Protein AF-A0A9Q1QY02-F1 (afdb_monomer)

Radius of gyration: 15.88 Å; Cα contacts (8 Å, |Δi|>4): 65; chains: 1; bounding box: 41×21×41 Å

pLDDT: mean 86.3, std 10.51, range [48.06, 95.94]

Structure (mmCIF, N/CA/C/O backbone):
data_AF-A0A9Q1QY02-F1
#
_entry.id   AF-A0A9Q1QY02-F1
#
loop_
_atom_site.group_PDB
_atom_site.id
_atom_site.type_symbol
_atom_site.label_atom_id
_atom_site.label_alt_id
_atom_site.label_comp_id
_atom_site.label_asym_id
_atom_site.label_entity_id
_atom_site.label_seq_id
_atom_site.pdbx_PDB_ins_code
_atom_site.Cartn_x
_atom_site.Cartn_y
_atom_site.Cartn_z
_atom_site.occupancy
_atom_site.B_iso_or_equiv
_atom_site.auth_seq_id
_atom_site.auth_comp_id
_atom_site.auth_asym_id
_atom_site.auth_atom_id
_atom_site.pdbx_PDB_model_num
ATOM 1 N N . MET A 1 1 ? -6.190 -12.765 -7.683 1.00 76.75 1 MET A N 1
ATOM 2 C CA . MET A 1 1 ? -7.077 -12.098 -6.705 1.00 76.75 1 MET A CA 1
ATOM 3 C C . MET A 1 1 ? -8.281 -11.586 -7.466 1.00 76.75 1 MET A C 1
ATOM 5 O O . MET A 1 1 ? -8.095 -11.163 -8.600 1.00 76.75 1 MET A O 1
ATOM 9 N N . GLN A 1 2 ? -9.484 -11.686 -6.903 1.00 91.62 2 GLN A N 1
ATOM 10 C CA . GLN A 1 2 ? -10.631 -10.977 -7.473 1.00 91.62 2 GLN A CA 1
ATOM 11 C C . GLN A 1 2 ? -10.526 -9.498 -7.094 1.00 91.62 2 GLN A C 1
ATOM 13 O O . GLN A 1 2 ? -10.067 -9.190 -5.995 1.00 91.62 2 GLN A O 1
ATOM 18 N N . VAL A 1 3 ? -10.878 -8.610 -8.020 1.00 93.06 3 VAL A N 1
ATOM 19 C CA . VAL A 1 3 ? -10.796 -7.154 -7.853 1.00 93.06 3 VAL A CA 1
ATOM 20 C C . VAL A 1 3 ? -12.158 -6.574 -8.204 1.00 93.06 3 VAL A C 1
ATOM 22 O O . VAL A 1 3 ? -12.769 -6.999 -9.183 1.00 93.06 3 VAL A O 1
ATOM 25 N N . GLU A 1 4 ? -12.620 -5.619 -7.406 1.00 92.88 4 GLU A N 1
ATOM 26 C CA . GLU A 1 4 ? -13.886 -4.921 -7.597 1.00 92.88 4 GLU A CA 1
ATOM 27 C C . GLU A 1 4 ? -13.654 -3.416 -7.432 1.00 92.88 4 GLU A C 1
ATOM 29 O O . GLU A 1 4 ? -13.033 -2.985 -6.461 1.00 92.88 4 GLU A O 1
ATOM 34 N N . GLU A 1 5 ? -14.154 -2.61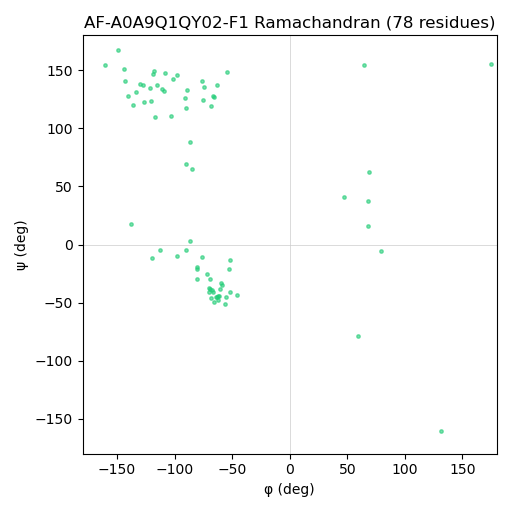8 -8.377 1.00 92.31 5 GLU A N 1
ATOM 35 C CA . GLU A 1 5 ? -14.250 -1.166 -8.239 1.00 92.31 5 GLU A CA 1
ATOM 36 C C . GLU A 1 5 ? -15.708 -0.818 -7.941 1.00 92.31 5 GLU A C 1
ATOM 38 O O . GLU A 1 5 ? -16.593 -0.983 -8.781 1.00 92.31 5 GLU A O 1
ATOM 43 N N . ARG A 1 6 ? -15.971 -0.370 -6.715 1.00 88.88 6 ARG A N 1
ATOM 44 C CA . ARG A 1 6 ? -17.307 0.028 -6.277 1.00 88.88 6 ARG A CA 1
ATOM 45 C C . ARG A 1 6 ? -17.234 1.125 -5.232 1.00 88.88 6 ARG A C 1
ATOM 47 O O . ARG A 1 6 ? -16.195 1.379 -4.628 1.00 88.88 6 ARG A O 1
ATOM 54 N N . HIS A 1 7 ? -18.379 1.742 -4.966 1.00 82.69 7 HIS A N 1
ATOM 55 C CA . HIS A 1 7 ? -18.513 2.628 -3.822 1.00 82.69 7 HIS A CA 1
ATOM 56 C C . HIS A 1 7 ? -18.438 1.820 -2.522 1.00 82.69 7 HIS A C 1
ATOM 58 O O . HIS A 1 7 ? -19.295 0.982 -2.242 1.00 82.69 7 HIS A O 1
ATOM 64 N N . VAL A 1 8 ? -17.448 2.137 -1.694 1.00 75.06 8 VAL A N 1
ATOM 65 C CA . VAL A 1 8 ? -17.378 1.716 -0.289 1.00 75.06 8 VAL A CA 1
ATOM 66 C C . VAL A 1 8 ? -18.192 2.725 0.532 1.00 75.06 8 VAL A C 1
ATOM 68 O O . VAL A 1 8 ? -17.657 3.561 1.256 1.00 75.06 8 VAL A O 1
ATOM 71 N N . SER A 1 9 ? -19.507 2.770 0.294 1.00 56.69 9 SER A N 1
ATOM 72 C CA . SER A 1 9 ? -20.420 3.765 0.884 1.00 56.69 9 SER A CA 1
ATOM 73 C C . SER A 1 9 ? -21.179 3.247 2.107 1.00 56.69 9 SER A C 1
ATOM 75 O O . SER A 1 9 ? -21.822 4.027 2.815 1.00 56.69 9 SER A O 1
ATOM 77 N N . VAL A 1 10 ? -21.112 1.946 2.392 1.00 48.06 10 VAL A N 1
ATOM 78 C CA . VAL A 1 10 ? -21.938 1.302 3.417 1.00 48.06 10 VAL A CA 1
ATOM 79 C C . VAL A 1 10 ? -21.227 1.341 4.769 1.00 48.06 10 VAL A C 1
ATOM 81 O O . VAL A 1 10 ? -20.836 0.323 5.318 1.00 48.06 10 VAL A O 1
ATOM 84 N N . ARG A 1 11 ? -21.126 2.559 5.319 1.00 57.47 11 ARG A N 1
ATOM 85 C CA . ARG A 1 11 ? -20.659 2.875 6.680 1.00 57.47 11 ARG A CA 1
ATOM 86 C C . ARG A 1 11 ? -19.192 2.510 6.926 1.00 57.47 11 ARG A C 1
ATOM 88 O O . ARG A 1 11 ? -18.609 1.632 6.310 1.00 57.47 11 ARG A O 1
ATOM 95 N N . VAL A 1 12 ? -18.581 3.204 7.880 1.00 63.88 12 VAL A N 1
ATOM 96 C CA . VAL A 1 12 ? -17.238 2.855 8.369 1.00 63.88 12 VAL A CA 1
ATOM 97 C C . VAL A 1 12 ? -17.162 1.384 8.796 1.00 63.88 12 VAL A C 1
ATOM 99 O O . VAL A 1 12 ? -16.077 0.827 8.776 1.00 63.88 12 VAL A O 1
ATOM 102 N N . ASP A 1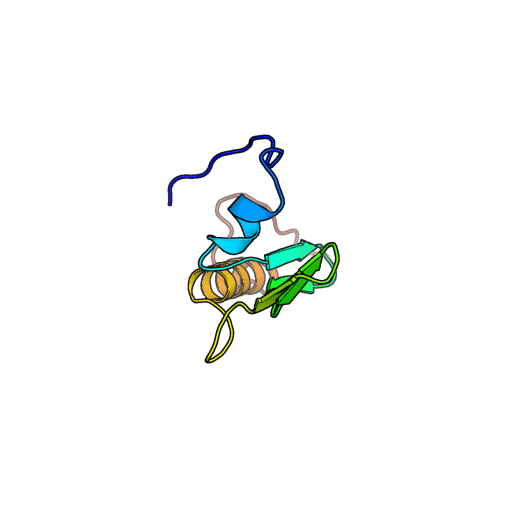 13 ? -18.303 0.757 9.087 1.00 69.62 13 ASP A N 1
ATOM 103 C CA . ASP A 1 13 ? -18.484 -0.665 9.381 1.00 69.62 13 ASP A CA 1
ATOM 104 C C . ASP A 1 13 ? -17.747 -1.600 8.404 1.00 69.62 13 ASP A C 1
ATOM 106 O O . ASP A 1 13 ? -17.049 -2.497 8.857 1.00 69.62 13 ASP A O 1
ATOM 110 N N . GLU A 1 14 ? -17.782 -1.344 7.091 1.00 74.56 14 GLU A N 1
ATOM 111 C CA . GLU A 1 14 ? -17.072 -2.194 6.118 1.00 74.56 14 GLU A CA 1
ATOM 112 C C . GLU A 1 14 ? -15.540 -2.064 6.216 1.00 74.56 14 GLU A C 1
ATOM 114 O O . GLU A 1 14 ? -14.812 -3.023 5.972 1.00 74.56 14 GLU A O 1
ATOM 119 N N . LEU A 1 15 ? -15.038 -0.894 6.632 1.00 76.06 15 LEU A N 1
ATOM 120 C CA . LEU A 1 15 ? -13.625 -0.739 6.987 1.00 76.06 15 LEU A CA 1
ATOM 121 C C . LEU A 1 15 ? -13.317 -1.492 8.285 1.00 76.06 15 LEU A C 1
ATOM 123 O O . LEU A 1 15 ? -12.257 -2.096 8.371 1.00 76.06 15 LEU A O 1
ATOM 127 N N . LEU A 1 16 ? -14.232 -1.495 9.267 1.00 74.31 16 LEU A N 1
ATOM 128 C CA . LEU A 1 16 ? -14.024 -2.198 10.543 1.00 74.31 16 LEU A CA 1
ATOM 129 C C . LEU A 1 16 ? -13.809 -3.710 10.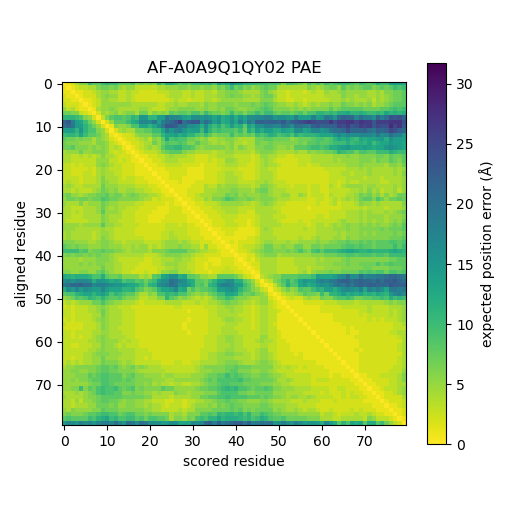343 1.00 74.31 16 LEU A C 1
ATOM 131 O O . LEU A 1 16 ? -13.055 -4.302 11.112 1.00 74.31 16 LEU A O 1
ATOM 135 N N . ASP A 1 17 ? -14.453 -4.301 9.334 1.00 81.31 17 ASP A N 1
ATOM 136 C CA . ASP A 1 17 ? -14.404 -5.740 9.039 1.00 81.31 17 ASP A CA 1
ATOM 137 C C . ASP A 1 17 ? -13.263 -6.140 8.081 1.00 81.31 17 ASP A C 1
ATOM 139 O O . ASP A 1 17 ? -13.069 -7.325 7.808 1.00 81.31 17 ASP A O 1
ATOM 143 N N . ALA A 1 18 ? -12.502 -5.180 7.547 1.00 86.31 18 ALA A N 1
ATOM 144 C CA . ALA A 1 18 ? -11.424 -5.465 6.605 1.00 86.31 18 ALA A CA 1
ATOM 145 C C . ALA A 1 18 ? -10.184 -6.064 7.296 1.00 86.31 18 ALA A C 1
ATOM 147 O O . ALA A 1 18 ? -9.698 -5.539 8.298 1.00 86.31 18 ALA A O 1
ATOM 148 N N . ASP A 1 19 ? -9.602 -7.107 6.693 1.00 87.50 19 ASP A N 1
ATOM 149 C CA . ASP A 1 19 ? -8.355 -7.723 7.176 1.00 87.50 19 ASP A CA 1
ATOM 150 C C . ASP A 1 19 ? -7.141 -6.783 7.032 1.00 87.50 19 ASP A C 1
ATOM 152 O O . ASP A 1 19 ? -6.257 -6.729 7.890 1.00 87.50 19 ASP A O 1
ATOM 156 N N . GLU A 1 20 ? -7.081 -6.042 5.921 1.00 89.38 20 GLU A N 1
ATOM 157 C CA . GLU A 1 20 ? -6.014 -5.098 5.593 1.00 89.38 20 GLU A CA 1
ATOM 158 C C . GLU A 1 20 ? -6.587 -3.868 4.886 1.00 89.38 20 GLU A C 1
ATOM 160 O O . GLU A 1 20 ? -7.433 -3.980 3.999 1.00 89.38 20 GLU A O 1
ATOM 165 N N . VAL A 1 21 ? -6.054 -2.691 5.216 1.00 90.00 21 VAL A N 1
ATOM 166 C CA . VAL A 1 21 ? -6.326 -1.440 4.503 1.00 90.00 21 VAL A CA 1
ATOM 167 C C . VAL A 1 21 ? -4.991 -0.779 4.178 1.00 90.00 21 VAL A C 1
ATOM 169 O O . VAL A 1 21 ? -4.079 -0.758 5.005 1.00 90.00 21 VAL A O 1
ATOM 172 N N . PHE A 1 22 ? -4.852 -0.231 2.973 1.00 91.50 22 PHE A N 1
ATOM 173 C CA . PHE A 1 22 ? -3.652 0.485 2.551 1.00 91.50 22 PHE A CA 1
ATOM 174 C C . PHE A 1 22 ? -4.005 1.665 1.646 1.00 91.50 22 PHE A C 1
ATOM 176 O O . PHE A 1 22 ? -4.993 1.645 0.915 1.00 91.50 22 PHE A O 1
ATOM 183 N N . CYS A 1 23 ? -3.166 2.692 1.683 1.00 92.25 23 CYS A N 1
ATOM 184 C CA . CYS A 1 23 ? -3.209 3.823 0.768 1.00 92.25 23 CYS A CA 1
ATOM 185 C C . CYS A 1 23 ? -2.188 3.615 -0.352 1.00 92.25 23 CYS A C 1
ATOM 187 O O . CYS A 1 23 ? -1.099 3.094 -0.118 1.00 92.25 23 CYS A O 1
ATOM 189 N N . THR A 1 24 ? -2.498 4.080 -1.556 1.00 94.31 24 THR A N 1
ATOM 190 C CA . THR A 1 24 ? -1.569 4.057 -2.693 1.00 94.31 24 THR A CA 1
ATOM 191 C C . THR A 1 24 ? -1.289 5.467 -3.181 1.00 94.31 24 THR A C 1
ATOM 193 O O . THR A 1 24 ? -2.171 6.323 -3.157 1.00 94.31 24 THR A O 1
ATOM 196 N N . GLY A 1 25 ? -0.082 5.717 -3.673 1.00 93.81 25 GLY A N 1
ATOM 197 C CA . GLY A 1 25 ? 0.264 6.998 -4.284 1.00 93.81 25 GLY A CA 1
ATOM 198 C C . GLY A 1 25 ? 1.736 7.058 -4.649 1.00 93.81 25 GLY A C 1
ATOM 199 O O . GLY A 1 25 ? 2.543 6.372 -4.037 1.00 93.81 25 GLY A O 1
ATOM 200 N N . THR A 1 26 ? 2.109 7.888 -5.621 1.00 92.88 26 THR A N 1
ATOM 201 C CA . THR A 1 26 ? 3.469 7.910 -6.192 1.00 92.88 26 THR A CA 1
ATOM 202 C C . THR A 1 26 ? 4.576 8.025 -5.142 1.00 92.88 26 THR A C 1
ATOM 204 O O . THR A 1 26 ? 5.584 7.337 -5.240 1.00 92.88 26 THR A O 1
ATOM 207 N N . ALA A 1 27 ? 4.376 8.850 -4.112 1.00 90.94 27 ALA A N 1
ATOM 208 C CA . ALA A 1 27 ? 5.375 9.070 -3.067 1.00 90.94 27 ALA A CA 1
ATOM 209 C C . ALA A 1 27 ? 5.551 7.882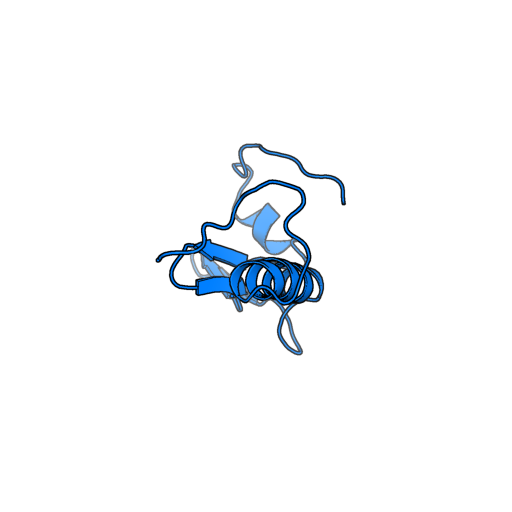 -2.105 1.00 90.94 27 ALA A C 1
ATOM 211 O O . ALA A 1 27 ? 6.603 7.751 -1.488 1.00 90.94 27 ALA A O 1
ATOM 212 N N . VAL A 1 28 ? 4.523 7.046 -1.940 1.00 87.19 28 VAL A N 1
ATOM 213 C CA . VAL A 1 28 ? 4.491 5.988 -0.912 1.00 87.19 28 VAL A CA 1
ATOM 214 C C . VAL A 1 28 ? 4.358 4.584 -1.490 1.00 87.19 28 VAL A C 1
ATOM 216 O O . VAL A 1 28 ? 4.543 3.609 -0.770 1.00 87.19 28 VAL A O 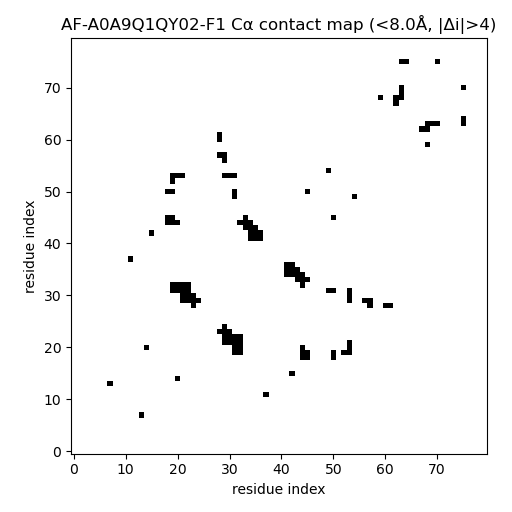1
ATOM 219 N N . VAL A 1 29 ? 4.050 4.481 -2.783 1.00 92.12 29 VAL A N 1
ATOM 220 C CA . VAL A 1 29 ? 3.715 3.262 -3.523 1.00 92.12 29 VAL A CA 1
ATOM 221 C C . VAL A 1 29 ? 2.493 2.563 -2.920 1.00 92.12 29 VAL A C 1
ATOM 223 O O . VAL A 1 29 ? 1.380 2.739 -3.414 1.00 92.12 29 VAL A O 1
ATOM 226 N N . VAL A 1 30 ? 2.696 1.844 -1.816 1.00 92.38 30 VAL A N 1
ATOM 227 C CA . VAL A 1 30 ? 1.676 1.216 -0.974 1.00 92.38 30 VAL A CA 1
ATOM 228 C C . VAL A 1 30 ? 2.038 1.492 0.487 1.00 92.38 30 VAL A C 1
ATOM 230 O O . VAL A 1 30 ? 3.102 1.092 0.955 1.00 92.38 30 VAL A O 1
ATOM 233 N N . SER A 1 31 ? 1.144 2.155 1.216 1.00 90.69 31 SER A N 1
ATOM 234 C CA . SER A 1 31 ? 1.298 2.502 2.629 1.00 90.69 31 SER A CA 1
ATOM 235 C C . SER A 1 31 ? 0.212 1.811 3.464 1.00 90.69 31 SER A C 1
ATOM 237 O O . SER A 1 31 ? -0.960 2.171 3.341 1.00 90.69 31 SER A O 1
ATOM 239 N N . PRO A 1 32 ? 0.559 0.810 4.292 1.00 90.19 32 PRO A N 1
ATOM 240 C CA . PRO A 1 32 ? -0.399 0.118 5.152 1.00 90.19 32 PRO A CA 1
ATOM 241 C C . PRO A 1 32 ? -1.016 1.061 6.191 1.00 90.19 32 PRO A C 1
ATOM 243 O O . PRO A 1 32 ? -0.313 1.851 6.824 1.00 90.19 32 PRO A O 1
ATOM 246 N N . VAL A 1 33 ? -2.324 0.953 6.407 1.00 89.75 33 VAL A N 1
ATOM 247 C CA . VAL A 1 33 ? -3.047 1.717 7.428 1.00 89.75 33 VAL A CA 1
ATOM 248 C C . VAL A 1 33 ? -3.041 0.929 8.732 1.00 89.75 33 VAL A C 1
ATOM 250 O O . VAL A 1 33 ? -3.597 -0.157 8.802 1.00 89.75 33 VAL A O 1
ATOM 253 N N . GLY A 1 34 ? -2.435 1.484 9.785 1.00 88.25 34 GLY A N 1
ATOM 254 C CA . GLY A 1 34 ? -2.390 0.826 11.099 1.00 88.25 34 GLY A CA 1
ATOM 255 C C . GLY A 1 34 ? -3.670 0.989 11.924 1.00 88.25 34 GLY A C 1
ATOM 256 O O . GLY A 1 34 ? -4.009 0.126 12.724 1.00 88.25 34 GLY A O 1
ATOM 257 N N . SER A 1 35 ? -4.408 2.090 11.758 1.00 88.81 35 SER A N 1
ATOM 258 C CA . SER A 1 35 ? -5.708 2.269 12.416 1.00 88.81 35 SER A CA 1
ATOM 259 C C . SER A 1 35 ? -6.553 3.336 11.730 1.00 88.81 35 SER A C 1
ATOM 261 O O . SER A 1 35 ? -6.019 4.269 11.131 1.00 88.81 35 SER A O 1
ATOM 263 N N . ILE A 1 36 ? -7.872 3.225 11.871 1.00 87.75 36 ILE A N 1
ATOM 264 C CA . ILE A 1 36 ? -8.846 4.240 11.464 1.00 87.75 36 ILE A CA 1
ATOM 265 C C . ILE A 1 36 ? -9.652 4.639 12.695 1.00 87.75 36 ILE A C 1
ATOM 267 O O . ILE A 1 36 ? -10.075 3.794 13.481 1.00 87.75 36 ILE A O 1
ATOM 271 N N . THR A 1 37 ? -9.843 5.944 12.893 1.00 87.88 37 THR A N 1
ATOM 272 C CA . THR A 1 37 ? -10.676 6.484 13.975 1.00 87.88 37 THR A CA 1
ATOM 273 C C . THR A 1 37 ? -11.797 7.324 13.380 1.00 87.88 37 THR A C 1
ATOM 275 O O . THR A 1 37 ? -11.533 8.281 12.658 1.00 87.88 37 THR A O 1
ATOM 278 N N . HIS A 1 38 ? -13.043 6.984 13.699 1.00 85.31 38 HIS A N 1
ATOM 279 C CA . HIS A 1 38 ? -14.229 7.678 13.210 1.00 85.31 38 HIS A CA 1
ATOM 280 C C . HIS A 1 38 ? -15.277 7.805 14.317 1.00 85.31 38 HIS A C 1
ATOM 282 O O . HIS A 1 38 ? -15.647 6.814 14.944 1.00 85.31 38 HIS A O 1
ATOM 288 N N . LEU A 1 39 ? -15.761 9.030 14.562 1.00 86.94 39 LEU A N 1
ATOM 289 C CA . LEU A 1 39 ? -16.763 9.339 15.598 1.00 86.94 39 LEU A CA 1
ATOM 290 C C . LEU A 1 39 ? -16.440 8.708 16.971 1.00 86.94 39 LEU A C 1
ATOM 292 O O . LEU A 1 39 ? -17.311 8.167 17.646 1.00 86.94 39 LEU A O 1
ATOM 296 N N . GLY A 1 40 ? -15.163 8.731 17.364 1.00 85.38 40 GLY A N 1
ATOM 297 C CA . GLY A 1 40 ? -14.691 8.169 18.635 1.00 85.38 40 GLY A CA 1
ATOM 298 C C . GLY A 1 40 ? -14.505 6.646 18.655 1.00 85.38 40 GLY A C 1
ATOM 299 O O . GLY A 1 40 ? -13.966 6.128 19.629 1.00 85.38 40 GLY A O 1
ATOM 300 N N . LYS A 1 41 ? -14.875 5.922 17.592 1.00 83.81 41 LYS A N 1
ATOM 301 C CA . LYS A 1 41 ? -14.570 4.493 17.433 1.00 83.81 41 LYS A CA 1
ATOM 302 C C . LYS A 1 41 ? -13.245 4.326 16.697 1.00 83.81 41 LYS A C 1
ATOM 304 O O . LYS A 1 41 ? -13.077 4.875 15.610 1.00 83.81 41 LYS A O 1
ATOM 309 N N . ARG A 1 42 ? -12.312 3.573 17.281 1.00 86.12 42 ARG A N 1
ATOM 310 C CA . ARG A 1 42 ? -11.030 3.217 16.660 1.00 86.12 42 ARG A CA 1
ATOM 311 C C . ARG A 1 42 ? -11.023 1.737 16.298 1.00 86.12 42 ARG A C 1
ATOM 313 O O . ARG A 1 42 ? -11.323 0.910 17.153 1.00 86.12 42 ARG A O 1
ATOM 320 N N . VAL A 1 43 ? -10.612 1.435 15.073 1.00 86.19 43 VAL A N 1
ATOM 321 C CA . VAL A 1 43 ? -10.211 0.091 14.649 1.00 86.19 43 VAL A CA 1
ATOM 322 C C . VAL A 1 43 ? -8.743 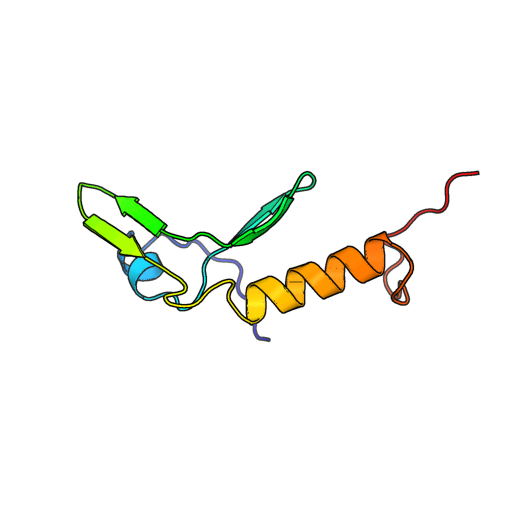0.099 14.291 1.00 86.19 43 VAL A C 1
ATOM 324 O O . VAL A 1 43 ? -8.252 1.043 13.674 1.00 86.19 43 VAL A O 1
ATOM 327 N N . THR A 1 44 ? -8.057 -0.946 14.727 1.00 87.62 44 THR A N 1
ATOM 328 C CA . THR A 1 44 ? -6.635 -1.172 14.498 1.00 87.62 44 THR A CA 1
ATOM 329 C C . THR A 1 44 ? -6.499 -2.356 13.554 1.00 87.62 44 THR A C 1
ATOM 331 O O . THR A 1 44 ? -7.142 -3.380 13.767 1.00 87.62 44 THR A O 1
ATOM 334 N N . TYR A 1 45 ? -5.652 -2.213 12.542 1.00 85.62 45 TYR A N 1
ATOM 335 C CA . TYR A 1 45 ? -5.328 -3.262 11.583 1.00 85.62 45 TYR A CA 1
ATOM 336 C C . TYR A 1 45 ? -3.902 -3.743 11.838 1.00 85.62 45 TYR A C 1
ATOM 338 O O . TYR A 1 45 ? -3.039 -2.960 12.237 1.00 85.62 45 TYR A O 1
ATOM 346 N N . GLY A 1 46 ? -3.642 -5.025 11.582 1.00 71.69 46 GLY A N 1
ATOM 347 C CA . GLY A 1 46 ? -2.284 -5.564 11.634 1.00 71.69 46 GLY A CA 1
ATOM 348 C C . GLY A 1 46 ? -1.701 -5.623 13.046 1.00 71.69 46 GLY A C 1
ATOM 349 O O . GLY A 1 46 ? -0.662 -5.019 13.305 1.00 71.69 46 GLY A O 1
ATOM 350 N N . ASN A 1 47 ? -2.333 -6.402 13.935 1.00 61.94 47 ASN A N 1
ATOM 351 C CA . ASN A 1 47 ? -1.873 -6.633 15.315 1.00 61.94 47 ASN A CA 1
ATOM 352 C C . ASN A 1 47 ? -0.400 -7.089 15.443 1.00 61.94 47 ASN A C 1
ATOM 354 O O . ASN A 1 47 ? 0.131 -6.990 16.540 1.00 61.94 47 ASN A O 1
ATOM 358 N N . ASP A 1 48 ? 0.267 -7.508 14.355 1.00 59.81 48 ASP A N 1
ATOM 359 C CA . ASP A 1 48 ? 1.683 -7.916 14.332 1.00 59.81 48 ASP A CA 1
ATOM 360 C C . ASP A 1 48 ? 2.482 -7.393 13.109 1.00 59.81 48 ASP A C 1
ATOM 362 O O . ASP A 1 48 ? 3.560 -7.904 12.795 1.00 59.81 48 ASP A O 1
ATOM 366 N N . GLY A 1 49 ? 1.991 -6.367 12.394 1.00 67.38 49 GLY A N 1
ATOM 367 C CA . GLY A 1 49 ? 2.755 -5.696 11.329 1.00 67.38 49 GLY A CA 1
ATOM 368 C C . GLY A 1 49 ? 2.027 -5.501 9.998 1.00 67.38 49 GLY A C 1
ATOM 369 O O . GLY A 1 49 ? 0.802 -5.497 9.916 1.00 67.38 49 GLY A O 1
ATOM 370 N N . VAL A 1 50 ? 2.813 -5.279 8.938 1.00 75.44 50 VAL A N 1
ATOM 371 C CA . VAL A 1 50 ? 2.299 -5.005 7.588 1.00 75.44 50 VAL A CA 1
ATOM 372 C C . VAL A 1 50 ? 1.580 -6.230 7.038 1.00 75.44 50 VAL A C 1
ATOM 374 O O . VAL A 1 50 ? 2.158 -7.316 6.964 1.00 75.44 50 VAL A O 1
ATOM 377 N N . GLY A 1 51 ? 0.343 -6.021 6.598 1.00 83.06 51 GLY A N 1
ATOM 378 C CA . GLY A 1 51 ? -0.476 -7.048 5.981 1.00 83.06 51 GLY A CA 1
ATOM 379 C C . GLY A 1 51 ? 0.191 -7.740 4.780 1.00 83.06 51 GLY A C 1
ATOM 380 O O . GLY A 1 51 ? 1.005 -7.155 4.050 1.00 83.06 51 GLY A O 1
ATOM 381 N N . ARG A 1 52 ? -0.129 -9.024 4.590 1.00 89.69 52 ARG A N 1
ATOM 382 C CA . ARG A 1 52 ? 0.478 -9.887 3.569 1.00 89.69 52 ARG A CA 1
ATOM 383 C C . ARG A 1 52 ? 0.219 -9.348 2.168 1.00 89.69 52 ARG A C 1
ATOM 385 O O . ARG A 1 52 ? 1.145 -9.336 1.357 1.00 89.69 52 ARG A O 1
ATOM 392 N N . VAL A 1 53 ? -1.012 -8.922 1.884 1.00 91.44 53 VAL A N 1
ATOM 393 C CA . VAL A 1 53 ? -1.392 -8.417 0.556 1.00 91.44 53 VAL A CA 1
ATOM 394 C C . VAL A 1 53 ? -0.694 -7.091 0.287 1.00 91.44 53 VAL A C 1
ATOM 396 O O . VAL A 1 53 ? -0.055 -6.928 -0.752 1.00 91.44 53 VAL A O 1
ATOM 399 N N . SER A 1 54 ? -0.715 -6.189 1.266 1.00 91.62 54 SER A N 1
ATOM 400 C CA . SER A 1 54 ? -0.052 -4.884 1.187 1.00 91.62 54 SER A CA 1
ATOM 401 C C . SER A 1 54 ? 1.445 -5.023 0.871 1.00 91.62 54 SER A C 1
ATOM 403 O O . SER A 1 54 ? 1.968 -4.358 -0.025 1.00 91.62 54 SER A O 1
ATOM 405 N N . LYS A 1 55 ? 2.138 -5.952 1.547 1.00 91.38 55 LYS A N 1
ATOM 406 C CA . LYS A 1 55 ? 3.564 -6.232 1.313 1.00 91.38 55 LYS A CA 1
ATOM 407 C C . LYS A 1 55 ? 3.832 -6.831 -0.070 1.00 91.38 55 LYS A C 1
ATOM 409 O O . LYS A 1 55 ? 4.818 -6.466 -0.710 1.00 91.38 55 LYS A O 1
ATOM 414 N N . GLN A 1 56 ? 2.978 -7.746 -0.528 1.00 93.06 56 GLN A N 1
ATOM 415 C CA . GLN A 1 56 ? 3.102 -8.354 -1.856 1.00 93.06 56 GLN A CA 1
ATOM 416 C C . GLN A 1 56 ? 2.944 -7.311 -2.966 1.00 93.06 56 GLN A C 1
ATOM 418 O O . GLN A 1 56 ? 3.766 -7.275 -3.879 1.00 93.06 56 GLN A O 1
ATOM 423 N N . LEU A 1 57 ? 1.942 -6.434 -2.855 1.00 93.69 57 LEU A N 1
ATOM 424 C CA . LEU A 1 57 ? 1.707 -5.357 -3.817 1.00 93.69 57 LEU A CA 1
ATOM 425 C C . LEU A 1 57 ? 2.860 -4.349 -3.830 1.00 93.69 57 LEU A C 1
ATOM 427 O O . LEU A 1 57 ? 3.353 -4.005 -4.903 1.00 93.69 57 LEU A O 1
ATOM 431 N N . TYR A 1 58 ? 3.342 -3.940 -2.650 1.00 94.38 58 TYR A N 1
ATOM 432 C CA . TYR A 1 58 ? 4.513 -3.071 -2.535 1.00 94.38 58 TYR A CA 1
ATOM 433 C C . TYR A 1 58 ? 5.733 -3.682 -3.234 1.00 94.38 58 TYR A C 1
ATOM 435 O O . TYR A 1 58 ? 6.365 -3.037 -4.070 1.00 94.38 58 TYR A O 1
ATOM 443 N N . SER A 1 59 ? 6.056 -4.942 -2.921 1.00 94.38 59 SER A N 1
ATOM 444 C CA . SER A 1 59 ? 7.214 -5.626 -3.502 1.00 94.38 59 SER A CA 1
ATOM 445 C C . SER A 1 59 ? 7.085 -5.766 -5.015 1.00 94.38 59 SER A C 1
ATOM 447 O O . SER A 1 59 ? 8.046 -5.496 -5.719 1.00 94.38 59 SER A O 1
ATOM 449 N N . ALA A 1 60 ? 5.916 -6.158 -5.527 1.00 94.12 60 ALA A N 1
ATOM 450 C CA . ALA A 1 60 ? 5.720 -6.340 -6.962 1.00 94.12 60 ALA A CA 1
ATOM 451 C C . ALA A 1 60 ? 5.911 -5.025 -7.733 1.00 94.12 60 ALA A C 1
ATOM 453 O O . ALA A 1 60 ? 6.650 -4.984 -8.718 1.00 94.12 60 ALA A O 1
ATOM 454 N N . LEU A 1 61 ? 5.293 -3.940 -7.255 1.00 94.19 61 LEU A N 1
ATOM 455 C CA . LEU A 1 61 ? 5.361 -2.643 -7.924 1.00 94.19 61 LEU A CA 1
ATOM 456 C C . LEU A 1 61 ? 6.760 -2.017 -7.823 1.00 94.19 61 LEU A C 1
ATOM 458 O O . LEU A 1 61 ? 7.270 -1.505 -8.816 1.00 94.19 61 LEU A O 1
ATOM 462 N N . THR A 1 62 ? 7.419 -2.112 -6.663 1.00 95.12 62 THR A N 1
ATOM 463 C CA . THR A 1 62 ? 8.794 -1.605 -6.496 1.00 95.12 62 THR A CA 1
ATOM 464 C C . THR A 1 62 ? 9.823 -2.430 -7.263 1.00 95.12 62 THR A C 1
ATOM 466 O O . THR A 1 62 ? 10.731 -1.855 -7.857 1.00 95.12 62 THR A O 1
ATOM 469 N N . SER A 1 63 ? 9.684 -3.759 -7.326 1.00 95.94 63 SER A N 1
ATOM 470 C CA . SER A 1 63 ? 10.555 -4.599 -8.157 1.00 95.94 63 SER A CA 1
ATOM 471 C C . SER A 1 63 ? 10.447 -4.236 -9.635 1.00 95.94 63 SER A C 1
ATOM 473 O O . SER A 1 63 ? 11.466 -4.206 -10.317 1.00 95.94 63 SER A O 1
ATOM 475 N N . LEU A 1 64 ? 9.247 -3.908 -10.118 1.00 95.38 64 LEU A N 1
ATOM 476 C CA . LEU A 1 64 ? 9.060 -3.418 -11.480 1.00 95.38 64 LEU A CA 1
ATOM 477 C C . LEU A 1 64 ? 9.725 -2.047 -11.687 1.00 95.38 64 LEU A C 1
ATOM 479 O O . LEU A 1 64 ? 10.507 -1.882 -12.616 1.00 95.38 64 LEU A O 1
ATOM 483 N N . GLN A 1 65 ? 9.474 -1.086 -10.792 1.00 93.31 65 GLN A N 1
ATOM 484 C CA . GLN A 1 65 ? 10.054 0.266 -10.859 1.00 93.31 65 GLN A CA 1
ATOM 485 C C . GLN A 1 65 ? 11.589 0.265 -10.831 1.00 93.31 65 GLN A C 1
ATOM 487 O O . GLN A 1 65 ? 12.218 1.099 -11.473 1.00 93.31 65 GLN A O 1
ATOM 492 N N . MET A 1 66 ? 12.187 -0.670 -10.091 1.00 94.38 66 MET A N 1
ATOM 493 C CA . MET A 1 66 ? 13.639 -0.821 -9.956 1.00 94.38 66 MET A CA 1
ATOM 494 C C . MET A 1 66 ? 14.264 -1.694 -11.058 1.00 94.38 66 MET A C 1
ATOM 496 O O . MET A 1 66 ? 15.456 -1.985 -10.993 1.00 94.38 66 MET A O 1
ATOM 500 N N . GLY A 1 67 ? 13.479 -2.170 -12.034 1.00 93.19 67 GLY A N 1
ATOM 501 C CA . GLY A 1 67 ? 13.960 -3.052 -13.105 1.00 93.19 67 GLY A CA 1
ATOM 502 C C . GLY A 1 67 ? 14.368 -4.458 -12.640 1.00 93.19 67 GLY A C 1
ATOM 503 O O . GLY A 1 67 ? 15.046 -5.179 -13.366 1.00 93.19 67 GLY A O 1
ATOM 504 N N . LEU A 1 68 ? 13.967 -4.866 -11.432 1.00 95.50 68 LEU A N 1
ATOM 505 C CA . LEU A 1 68 ? 14.216 -6.203 -10.878 1.00 95.50 68 LEU A CA 1
ATOM 506 C C . LEU A 1 68 ? 13.216 -7.247 -11.398 1.00 95.50 68 LEU A C 1
ATOM 508 O O . LEU A 1 68 ? 13.473 -8.446 -11.307 1.00 95.50 68 LEU A O 1
ATOM 512 N N . ALA A 1 69 ? 12.068 -6.798 -11.910 1.00 94.75 69 ALA A N 1
ATOM 513 C CA . ALA A 1 69 ? 11.040 -7.633 -12.519 1.00 94.75 69 ALA A CA 1
ATOM 514 C C . ALA A 1 69 ? 10.832 -7.256 -13.992 1.00 94.75 69 ALA A C 1
ATOM 516 O O . ALA A 1 69 ? 10.990 -6.099 -14.374 1.00 94.75 69 ALA A O 1
ATOM 517 N N . THR A 1 70 ? 10.452 -8.237 -14.814 1.00 94.19 70 THR A N 1
ATOM 518 C CA . THR A 1 70 ? 10.162 -8.017 -16.236 1.00 94.19 70 THR A CA 1
ATOM 519 C C . THR A 1 70 ? 8.915 -7.155 -16.411 1.00 94.19 70 THR A C 1
ATOM 521 O O . THR A 1 70 ? 7.844 -7.480 -15.894 1.00 94.19 70 THR A O 1
ATOM 524 N N . ASP A 1 71 ? 9.047 -6.086 -17.191 1.00 94.12 71 ASP A N 1
ATOM 525 C CA . ASP A 1 71 ? 7.941 -5.208 -17.549 1.00 94.12 71 ASP A CA 1
ATOM 526 C C . ASP A 1 71 ? 7.191 -5.712 -18.785 1.00 94.12 71 ASP A C 1
ATOM 528 O O . ASP A 1 71 ? 7.475 -5.344 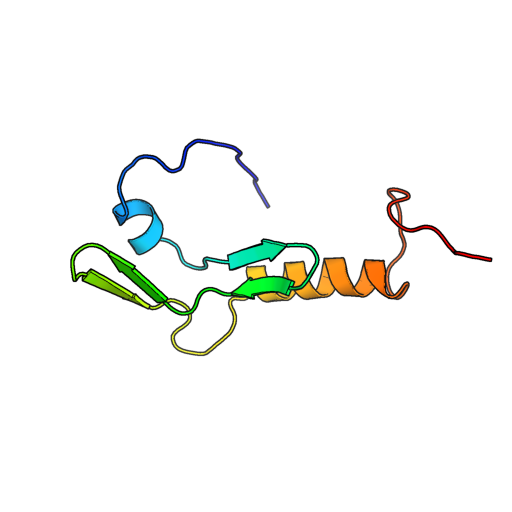-19.922 1.00 94.12 71 ASP A O 1
ATOM 532 N N . ASN A 1 72 ? 6.203 -6.572 -18.551 1.00 93.75 72 ASN A N 1
ATOM 533 C CA . ASN A 1 72 ? 5.373 -7.133 -19.620 1.00 93.75 72 ASN A CA 1
ATOM 534 C C . ASN A 1 72 ? 4.322 -6.148 -20.163 1.00 93.75 72 ASN A C 1
ATOM 536 O O . ASN A 1 72 ? 3.659 -6.463 -21.149 1.00 93.75 72 ASN A O 1
ATOM 540 N N . MET A 1 73 ? 4.115 -5.004 -19.502 1.00 93.94 73 MET A N 1
ATOM 541 C CA . MET A 1 73 ? 3.057 -4.043 -19.839 1.00 93.94 73 MET A CA 1
ATOM 542 C C . MET A 1 73 ? 3.598 -2.713 -20.379 1.00 93.94 73 MET A C 1
ATOM 544 O O . MET A 1 73 ? 2.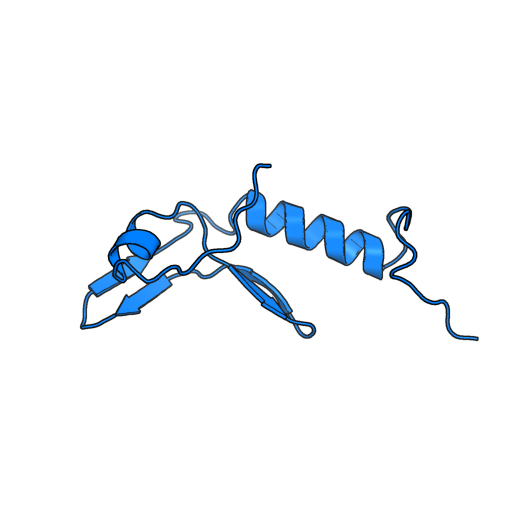807 -1.872 -20.801 1.00 93.94 73 MET A O 1
ATOM 548 N N . GLY A 1 74 ? 4.921 -2.530 -20.401 1.00 94.12 74 GLY A N 1
ATOM 549 C CA . GLY A 1 74 ? 5.569 -1.316 -20.897 1.00 94.12 74 GLY A CA 1
ATOM 550 C C . GLY A 1 74 ? 5.301 -0.092 -20.016 1.00 94.12 74 GLY A C 1
ATOM 551 O O . GLY A 1 74 ? 5.079 0.999 -20.535 1.00 94.12 74 GLY A O 1
ATOM 552 N N . TRP A 1 75 ? 5.251 -0.269 -18.694 1.00 95.31 75 TRP A N 1
ATOM 553 C CA . TRP A 1 75 ? 5.039 0.814 -17.724 1.00 95.31 75 TRP A CA 1
ATOM 554 C C . TRP A 1 75 ? 6.300 1.625 -17.413 1.00 95.31 75 TRP A C 1
ATOM 556 O O . TRP A 1 75 ? 6.201 2.750 -16.921 1.00 95.31 75 TRP A O 1
ATOM 566 N N . THR A 1 76 ? 7.479 1.067 -17.668 1.00 94.31 76 THR A N 1
ATOM 567 C CA . THR A 1 76 ? 8.776 1.688 -17.397 1.00 94.31 76 THR A CA 1
ATOM 568 C C . THR A 1 76 ? 9.383 2.264 -18.672 1.00 94.31 76 THR A C 1
ATOM 570 O O . THR A 1 76 ? 9.261 1.703 -19.759 1.00 94.31 76 THR A O 1
ATOM 573 N N . VAL A 1 77 ? 10.040 3.418 -18.540 1.00 94.69 77 VAL A N 1
ATOM 574 C CA . VAL A 1 77 ? 10.746 4.087 -19.636 1.00 94.69 77 VAL A CA 1
ATOM 575 C C . VAL A 1 77 ? 12.170 4.360 -19.182 1.00 94.69 77 VAL A C 1
ATOM 577 O O . VAL A 1 77 ? 12.387 5.027 -18.172 1.00 94.69 77 VAL A O 1
ATOM 580 N N . GLU A 1 78 ? 13.136 3.851 -19.940 1.00 91.94 78 GLU A N 1
ATOM 581 C CA . GLU A 1 78 ? 14.546 4.159 -19.734 1.00 91.94 78 GLU A CA 1
ATOM 582 C C . GLU A 1 78 ? 14.844 5.571 -20.256 1.00 91.94 78 GLU A C 1
ATOM 584 O O . GLU A 1 78 ? 14.561 5.902 -21.412 1.00 91.94 78 GLU A O 1
ATOM 589 N N . LEU A 1 79 ? 15.393 6.420 -19.388 1.00 90.56 79 LEU A N 1
ATOM 590 C CA . LEU A 1 79 ? 15.828 7.765 -19.753 1.00 90.56 79 LEU A CA 1
ATOM 591 C C . LEU A 1 79 ? 17.283 7.704 -20.230 1.00 90.56 79 LEU A C 1
ATOM 593 O O . LEU A 1 79 ? 18.118 7.079 -19.579 1.00 90.56 79 LEU A O 1
ATOM 597 N N . LYS A 1 80 ? 17.566 8.345 -21.367 1.00 76.50 80 LYS A N 1
ATOM 598 C CA . LYS A 1 80 ? 18.917 8.488 -21.930 1.00 76.50 80 LYS A CA 1
ATOM 599 C C . LYS A 1 80 ? 19.614 9.737 -21.416 1.00 76.50 80 LYS A C 1
ATOM 601 O O . LYS A 1 80 ? 18.909 10.756 -21.242 1.00 76.50 80 LYS A O 1
#

Solvent-accessible surface area (backbone atoms only — not comparable to full-atom values): 5416 Å² total; per-residue (Å²): 132,93,85,84,92,74,87,91,71,73,56,71,61,59,63,67,71,45,81,68,54,68,49,72,43,92,93,59,56,51,40,74,46,56,62,53,74,55,98,90,46,72,45,76,34,45,99,89,50,82,43,70,66,58,52,51,53,35,51,55,54,48,32,42,77,69,65,75,38,87,69,89,80,68,84,75,79,89,82,132

Nearest PDB structures (foldseek):
  3jz6-assembly1_B  TM=8.622E-01  e=1.918E-02  Mycolicibacterium smegmatis
  5u3f-assembly1_B  TM=8.838E-01  e=3.271E-02  Mycobacterium 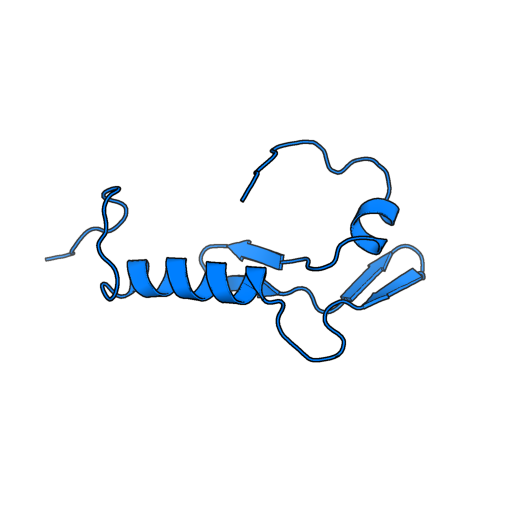tuberculosis H37Rv
  7nwc-assembly2_C  TM=8.531E-01  e=5.218E-02  Homo sapiens
  5i60-assembly1_B  TM=7.336E-01  e=2.265E-01  Homo sapiens
  5i5v-assembly1_B  TM=7.322E-01  e=2.421E-01  Homo sapiens

Secondary structure (DSSP, 8-state):
---------SHHHHHHT-S--EEEETTTEEEE--EEEETTEEEE--TTSS-HHHHHHHHHHHHHHTTSS--SS-------

Sequence (80 aa):
MQVEERHVSVRVDELLDADEVFCTGTAVVVSPVGSITHLGKRVTYGNDGVGRVSKQLYSALTSLQMGLATDNMGWTVELK

Foldseek 3Di:
DDDDDDDPPPDCVVVLPDQWDWDDDDVCRTGTDQWDADPNDIHGHCPPDHDPVSVVSSCVVVCVAVVVDDDPPPPDDDDD

Organism: NCBI:txid402998

Mean predicted aligned error: 5.52 Å

InterPro domains:
  IPR005786 Branched-chain amino acid aminotransferase II [PTHR42825] (1-79)
  IPR036038 Aminotransferase-like, PLP-dependent enzymes [SSF56752] (2-76)
  IPR043132 Branched-chain-amino-acid aminotransferase-like, C-terminal [G3DSA:3.20.10.10] (1-80)